Protein AF-A0A2W0AX64-F1 (afdb_monomer_lite)

pLDDT: mean 87.96, std 10.19, range [45.25, 97.81]

Radius of gyration: 25.04 Å; chains: 1; bounding box: 52×35×67 Å

Sequence (160 aa):
HVLARGGFNPPGVVFPISAVILRKIDVYRRVLESYSKPLLKLIDWRPTPTWNVEVLNDTASFYRYFDATQPAEFLYECVRETVEEDLPREVKYLESYDCFVGRVQTLFDMPNSKLDLLWRFLQQNDGRFSKRTRAQEFAALTDDEAVAIEKMFREAIGSA

Foldseek 3Di:
DVVVVVVPDDPPDDQPLVVVCVVVVVLVVVLVCVLVVVVVVVFDWDADPVRDIDTDDPDVCSVPDPDCPSVVVVSVVSSCCSVVPVVVVVVLVVQLLVQLVVVCVVPDVDDPVLSVVQLVQCVVVVLADDPVCCVPSPVVDDPVRRVVSSVSSCCSNVVD

Structure (mmCIF, N/CA/C/O backbone):
data_AF-A0A2W0AX64-F1
#
_entry.id   AF-A0A2W0AX64-F1
#
loop_
_atom_site.group_PDB
_atom_site.id
_atom_site.type_symbol
_atom_site.label_atom_id
_atom_site.label_alt_id
_atom_site.label_comp_id
_atom_site.label_asym_id
_atom_site.label_entity_id
_atom_site.label_seq_id
_atom_site.pdbx_PDB_ins_code
_atom_site.Cartn_x
_atom_site.Cartn_y
_atom_site.Cartn_z
_atom_site.occupancy
_atom_site.B_iso_or_equiv
_atom_site.auth_seq_id
_atom_site.auth_comp_id
_atom_site.auth_asym_id
_atom_site.auth_atom_id
_atom_site.pdbx_PDB_model_num
ATOM 1 N N . HIS A 1 1 ? -4.956 -7.245 -16.261 1.00 53.12 1 HIS A N 1
ATOM 2 C CA . HIS A 1 1 ? -3.550 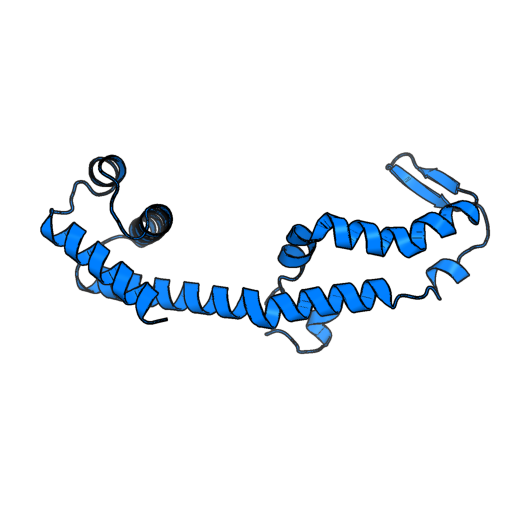-6.915 -15.929 1.00 53.12 1 HIS A CA 1
ATOM 3 C C . HIS A 1 1 ? -2.709 -8.195 -15.957 1.00 53.12 1 HIS A C 1
ATOM 5 O O . HIS A 1 1 ? -3.276 -9.242 -15.681 1.00 53.12 1 HIS A O 1
ATOM 11 N N . VAL A 1 2 ? -1.412 -8.160 -16.294 1.00 57.72 2 VAL A N 1
ATOM 12 C CA . VAL A 1 2 ? -0.556 -9.375 -16.388 1.00 57.72 2 VAL A CA 1
ATOM 13 C C . VAL A 1 2 ? -0.544 -10.180 -15.079 1.00 57.72 2 VAL A C 1
ATOM 15 O O . VAL A 1 2 ? -0.691 -11.394 -15.118 1.00 57.72 2 VAL A O 1
ATOM 18 N N . LEU A 1 3 ? -0.529 -9.502 -13.927 1.00 55.72 3 LEU A N 1
ATOM 19 C CA . LEU A 1 3 ? -0.665 -10.140 -12.608 1.00 55.72 3 LEU A CA 1
ATOM 20 C C . LEU A 1 3 ? -2.033 -10.822 -12.403 1.00 55.72 3 LEU A C 1
ATOM 22 O O . LEU A 1 3 ? -2.099 -11.926 -11.878 1.00 55.72 3 LEU A O 1
ATOM 26 N N . ALA A 1 4 ? -3.117 -10.220 -12.905 1.00 54.47 4 ALA A N 1
ATOM 27 C CA . ALA A 1 4 ? -4.463 -10.801 -12.841 1.00 54.47 4 ALA A CA 1
ATOM 28 C C . ALA A 1 4 ? -4.636 -12.036 -13.750 1.00 54.47 4 ALA A C 1
ATOM 30 O O . ALA A 1 4 ? -5.528 -12.845 -13.526 1.00 54.47 4 ALA A O 1
ATOM 31 N N . ARG A 1 5 ? -3.785 -12.209 -14.774 1.00 56.16 5 ARG A N 1
ATOM 32 C CA . ARG A 1 5 ? -3.786 -13.418 -15.619 1.00 56.16 5 ARG A CA 1
ATOM 33 C C . ARG A 1 5 ? -3.076 -14.604 -14.967 1.00 56.16 5 ARG A C 1
ATOM 35 O O . ARG A 1 5 ? -3.322 -15.729 -15.378 1.00 56.16 5 ARG A O 1
ATOM 42 N N . GLY A 1 6 ? -2.227 -14.362 -13.967 1.00 62.22 6 GLY A N 1
ATOM 43 C CA . GLY A 1 6 ? -1.528 -15.416 -13.228 1.00 62.22 6 GLY A CA 1
ATOM 44 C C . GLY A 1 6 ? -2.387 -16.128 -12.178 1.00 62.22 6 GLY A C 1
ATOM 45 O O . GLY A 1 6 ? -1.887 -17.028 -11.521 1.00 62.22 6 GLY A O 1
ATOM 46 N N . GLY A 1 7 ? -3.652 -15.727 -11.989 1.00 59.91 7 GLY A N 1
ATOM 47 C CA . GLY A 1 7 ? -4.551 -16.325 -10.991 1.00 59.91 7 GLY A CA 1
ATOM 48 C C . GLY A 1 7 ? -4.220 -15.968 -9.537 1.00 59.91 7 GLY A C 1
ATOM 49 O O . GLY A 1 7 ? -4.854 -16.482 -8.625 1.00 59.91 7 GLY A O 1
ATOM 50 N N . PHE A 1 8 ? -3.255 -15.073 -9.310 1.00 59.53 8 PHE A N 1
ATOM 51 C CA . PHE A 1 8 ? -2.797 -14.686 -7.972 1.00 59.53 8 PHE A CA 1
ATOM 52 C C . PHE A 1 8 ? -3.730 -13.713 -7.242 1.00 59.53 8 PHE A C 1
ATOM 54 O O . PHE A 1 8 ? -3.444 -13.353 -6.103 1.00 59.53 8 PHE A O 1
ATOM 61 N N . ASN A 1 9 ? -4.827 -13.259 -7.862 1.00 60.34 9 ASN A N 1
ATOM 62 C CA . ASN A 1 9 ? -5.832 -12.481 -7.146 1.00 60.34 9 ASN A CA 1
ATOM 63 C C . ASN A 1 9 ? -7.273 -12.887 -7.495 1.00 60.34 9 ASN A C 1
ATOM 65 O O . ASN A 1 9 ? -7.517 -13.406 -8.591 1.00 60.34 9 ASN A O 1
ATOM 69 N N . PRO A 1 10 ? -8.225 -12.656 -6.571 1.00 63.25 10 PRO A N 1
ATOM 70 C CA . PRO A 1 10 ? -9.640 -12.864 -6.835 1.00 63.25 10 PRO A CA 1
ATOM 71 C C . PRO A 1 10 ? -10.122 -11.952 -7.975 1.00 63.25 10 PRO A C 1
ATOM 73 O O . PRO A 1 10 ? -9.774 -10.766 -7.990 1.00 63.25 10 PRO A O 1
ATOM 76 N N . PRO A 1 11 ? -10.965 -12.451 -8.898 1.00 63.12 11 PRO A N 1
ATOM 77 C CA . PRO A 1 11 ? -11.501 -11.646 -9.989 1.00 63.12 11 PRO A CA 1
ATOM 78 C C . PRO A 1 11 ? -12.083 -10.316 -9.491 1.00 63.12 11 PRO A C 1
ATOM 80 O O . PRO A 1 11 ? -12.955 -10.299 -8.628 1.00 63.12 11 PRO A O 1
ATOM 83 N N . GLY A 1 12 ? -11.605 -9.201 -10.048 1.00 67.06 12 GLY A N 1
ATOM 84 C CA . GLY A 1 12 ? -12.089 -7.854 -9.719 1.00 67.06 12 GLY A CA 1
ATOM 85 C C . GLY A 1 12 ? -11.296 -7.110 -8.640 1.00 67.06 12 GLY A C 1
ATOM 86 O O . GLY A 1 12 ? -11.521 -5.917 -8.459 1.00 67.06 12 GLY A O 1
ATOM 87 N N . VAL A 1 13 ? -10.333 -7.752 -7.975 1.00 70.62 13 VAL A N 1
ATOM 88 C CA . VAL A 1 13 ? -9.451 -7.077 -7.011 1.00 70.62 13 VAL A CA 1
ATOM 89 C C . VAL A 1 13 ? -8.258 -6.460 -7.750 1.00 70.62 13 VAL A C 1
ATOM 91 O O . VAL A 1 13 ? -7.798 -6.987 -8.763 1.00 70.62 13 VAL A O 1
ATOM 94 N N . VAL A 1 14 ? -7.735 -5.328 -7.281 1.00 74.88 14 VAL A N 1
ATOM 95 C CA . VAL A 1 14 ? -6.447 -4.788 -7.748 1.00 74.88 14 VAL A CA 1
ATOM 96 C C . VAL A 1 14 ? -5.380 -5.222 -6.756 1.00 74.88 14 VAL A C 1
ATOM 98 O O . VAL A 1 14 ? -5.496 -4.946 -5.571 1.00 74.88 14 VAL A O 1
ATOM 101 N N . PHE A 1 15 ? -4.347 -5.917 -7.229 1.00 81.31 15 PHE A N 1
ATOM 102 C CA . PHE A 1 15 ? -3.244 -6.343 -6.369 1.00 81.31 15 PHE A CA 1
ATOM 103 C C . PHE A 1 15 ? -2.330 -5.136 -6.050 1.00 81.31 15 PHE A C 1
ATOM 105 O O . PHE A 1 15 ? -1.746 -4.577 -6.987 1.00 81.31 15 PHE A O 1
ATOM 112 N N . PRO A 1 16 ? -2.211 -4.694 -4.782 1.00 85.44 16 PRO A N 1
ATOM 113 C CA . PRO A 1 16 ? -1.770 -3.335 -4.442 1.00 85.44 16 PRO A CA 1
ATOM 114 C C . PRO A 1 16 ? -0.240 -3.137 -4.391 1.00 85.44 16 PRO A C 1
ATOM 116 O O . PRO A 1 16 ? 0.279 -2.427 -3.532 1.00 85.44 16 PRO A O 1
ATOM 119 N N . ILE A 1 17 ? 0.510 -3.677 -5.357 1.00 90.50 17 ILE A N 1
ATOM 120 C CA . ILE A 1 17 ? 1.985 -3.536 -5.398 1.00 90.50 17 ILE A CA 1
ATOM 121 C C . ILE A 1 17 ? 2.464 -2.087 -5.520 1.00 90.50 17 ILE A C 1
ATOM 123 O O . ILE A 1 17 ? 3.597 -1.777 -5.156 1.00 90.50 17 ILE A O 1
ATOM 127 N N . SER A 1 18 ? 1.618 -1.179 -6.012 1.00 91.06 18 SER A N 1
ATOM 128 C CA . SER A 1 18 ? 1.948 0.242 -6.135 1.00 91.06 18 SER A CA 1
ATOM 129 C C . SER A 1 18 ? 2.277 0.887 -4.789 1.00 91.06 18 SER A C 1
ATOM 131 O O . SER A 1 18 ? 3.108 1.791 -4.750 1.00 91.06 18 SER A O 1
ATOM 133 N N . ALA A 1 19 ? 1.673 0.420 -3.690 1.00 91.81 19 ALA A N 1
ATOM 134 C CA . ALA A 1 19 ? 1.982 0.916 -2.352 1.00 91.81 19 ALA A CA 1
ATOM 135 C C . ALA A 1 19 ? 3.422 0.564 -1.946 1.00 91.81 19 ALA A C 1
ATOM 137 O O . ALA A 1 19 ? 4.156 1.434 -1.473 1.00 91.81 19 ALA A O 1
ATOM 138 N N . VAL A 1 20 ? 3.858 -0.673 -2.209 1.00 95.00 20 VAL A N 1
ATOM 139 C CA . VAL A 1 20 ? 5.232 -1.121 -1.935 1.00 95.00 20 VAL A CA 1
ATOM 140 C C . VAL A 1 20 ? 6.238 -0.376 -2.810 1.00 95.00 20 VAL A C 1
ATOM 142 O O . VAL A 1 20 ? 7.249 0.120 -2.314 1.00 95.00 20 VAL A O 1
ATOM 145 N N . ILE A 1 21 ? 5.935 -0.222 -4.103 1.00 95.50 21 ILE A N 1
ATOM 146 C CA . ILE A 1 21 ? 6.780 0.534 -5.038 1.00 95.50 21 ILE A CA 1
ATOM 147 C C . ILE A 1 21 ? 6.954 1.977 -4.557 1.00 95.50 21 ILE A C 1
ATOM 149 O O . ILE A 1 21 ? 8.068 2.495 -4.578 1.00 95.50 21 ILE A O 1
ATOM 153 N N . LEU A 1 22 ? 5.879 2.619 -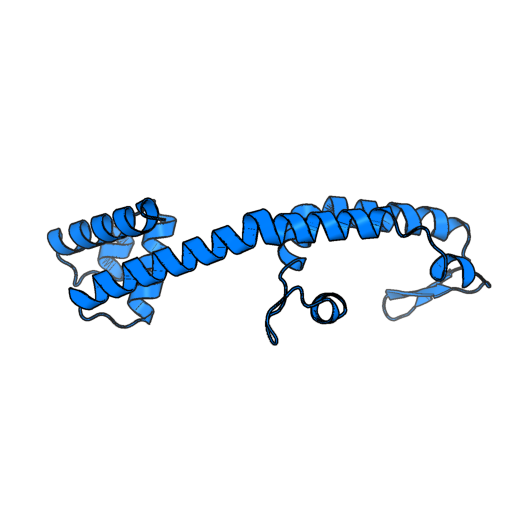4.088 1.00 96.25 22 LEU A N 1
ATOM 154 C CA . LEU A 1 22 ? 5.932 3.985 -3.574 1.00 96.25 22 LEU A CA 1
ATOM 155 C C . LEU A 1 22 ? 6.787 4.089 -2.302 1.00 96.25 22 LEU A C 1
ATOM 157 O O . LEU A 1 22 ? 7.590 5.014 -2.193 1.00 96.25 22 LEU A O 1
ATOM 161 N N . ARG A 1 23 ? 6.686 3.124 -1.373 1.00 96.44 23 ARG A N 1
ATOM 162 C CA . ARG A 1 23 ? 7.579 3.051 -0.198 1.00 96.44 23 ARG A CA 1
ATOM 163 C C . ARG A 1 23 ? 9.046 2.859 -0.597 1.00 96.44 23 ARG A C 1
ATOM 165 O O . ARG A 1 23 ? 9.933 3.371 0.078 1.00 96.44 23 ARG A O 1
ATOM 172 N N . LYS A 1 24 ? 9.305 2.158 -1.705 1.00 96.69 24 LYS A N 1
ATOM 173 C CA . LYS A 1 24 ? 10.644 1.848 -2.236 1.00 96.69 24 LYS A CA 1
ATOM 174 C C . LYS A 1 24 ? 11.010 2.678 -3.473 1.00 96.69 24 LYS A C 1
ATOM 176 O O . LYS A 1 24 ? 11.766 2.209 -4.328 1.00 96.69 24 LYS A O 1
ATOM 181 N N . ILE A 1 25 ? 10.522 3.917 -3.576 1.00 96.75 25 ILE A N 1
ATOM 182 C CA . ILE A 1 25 ? 10.622 4.709 -4.812 1.00 96.75 25 ILE A CA 1
ATOM 183 C C . ILE A 1 25 ? 12.066 4.943 -5.283 1.00 96.75 25 ILE A C 1
ATOM 185 O O . ILE A 1 25 ? 12.338 4.938 -6.484 1.00 96.75 25 ILE A O 1
ATOM 189 N N . ASP A 1 26 ? 13.019 5.082 -4.360 1.00 97.81 26 ASP A N 1
ATOM 190 C CA . ASP A 1 26 ? 14.430 5.247 -4.719 1.00 97.81 26 ASP A CA 1
ATOM 191 C C . ASP A 1 26 ? 15.064 3.950 -5.232 1.00 97.81 26 ASP A C 1
ATOM 193 O O . ASP A 1 26 ? 15.924 3.997 -6.112 1.00 97.81 26 ASP A O 1
ATOM 197 N N . VAL A 1 27 ? 14.636 2.78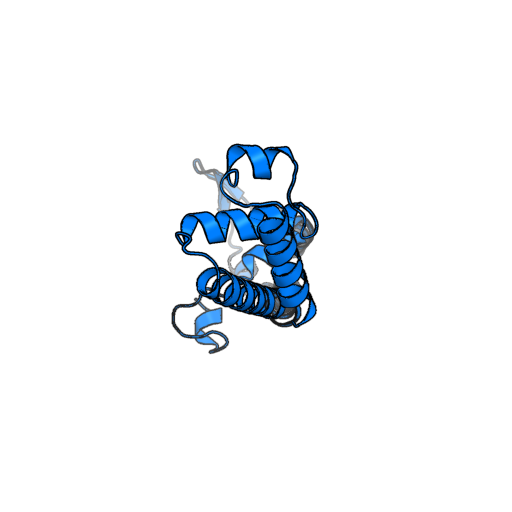8 -4.723 1.00 97.12 27 VAL A N 1
ATOM 198 C CA . VAL A 1 27 ? 15.054 1.479 -5.252 1.00 97.12 27 VAL A CA 1
ATOM 199 C C . VAL A 1 27 ? 14.492 1.310 -6.657 1.00 97.12 27 VAL A C 1
ATOM 201 O O . VAL A 1 27 ? 15.246 1.012 -7.578 1.00 97.12 27 VAL A O 1
ATOM 204 N N . TYR A 1 28 ? 13.199 1.593 -6.834 1.00 96.50 28 TYR A N 1
ATOM 205 C CA . TYR A 1 28 ? 12.537 1.554 -8.134 1.00 96.50 28 TYR A CA 1
ATOM 206 C C . TYR A 1 28 ? 13.262 2.428 -9.164 1.00 96.50 28 TYR A C 1
ATOM 208 O O . TYR A 1 28 ? 13.598 1.955 -10.251 1.00 96.50 28 TYR A O 1
ATOM 216 N N . ARG A 1 29 ? 13.595 3.676 -8.800 1.00 96.19 29 ARG A N 1
ATOM 217 C CA . ARG A 1 29 ? 14.383 4.577 -9.653 1.00 96.19 29 ARG A CA 1
ATOM 218 C C . ARG A 1 29 ? 15.728 3.953 -10.027 1.00 96.19 29 ARG A C 1
ATOM 220 O O . ARG A 1 29 ? 16.053 3.910 -11.208 1.00 96.19 29 ARG A O 1
ATOM 227 N N . ARG A 1 30 ? 16.495 3.444 -9.055 1.00 96.94 30 ARG A N 1
ATOM 228 C CA . ARG A 1 30 ? 17.809 2.824 -9.315 1.00 96.94 30 ARG A CA 1
ATOM 229 C C . ARG A 1 30 ? 17.717 1.618 -10.249 1.00 96.94 30 ARG A C 1
ATOM 231 O O . ARG A 1 30 ? 18.544 1.495 -11.146 1.00 96.94 30 ARG A O 1
ATOM 238 N N . VAL A 1 31 ? 16.711 0.765 -10.065 1.00 96.19 31 VAL A N 1
ATOM 239 C CA . VAL A 1 31 ? 16.480 -0.416 -10.908 1.00 96.19 31 VAL A CA 1
ATOM 240 C C . VAL A 1 31 ? 16.189 -0.006 -12.351 1.00 96.19 31 VAL A C 1
ATOM 242 O O . VAL A 1 31 ? 16.798 -0.552 -13.266 1.00 96.19 31 VAL A O 1
ATOM 245 N N . LEU A 1 32 ? 15.344 1.004 -12.578 1.00 93.31 32 LEU A N 1
ATOM 246 C CA . LEU A 1 32 ? 15.098 1.532 -13.927 1.00 93.31 32 LEU A CA 1
ATOM 247 C C . LEU A 1 32 ? 16.338 2.203 -14.533 1.00 93.31 32 LEU A C 1
ATOM 249 O O . LEU A 1 32 ? 16.620 2.067 -15.727 1.00 93.31 32 LEU A O 1
ATOM 253 N N . GLU A 1 33 ? 17.092 2.933 -13.716 1.00 94.06 33 GLU A N 1
ATOM 254 C CA . GLU A 1 33 ? 18.309 3.631 -14.131 1.00 94.06 33 GLU A CA 1
ATOM 255 C C . GLU A 1 33 ? 19.464 2.684 -14.471 1.00 94.06 33 GLU A C 1
ATOM 257 O O . GLU A 1 33 ? 20.308 3.055 -15.288 1.00 94.06 33 GLU A O 1
ATOM 262 N N . SER A 1 34 ? 19.485 1.472 -13.904 1.00 93.25 34 SER A N 1
ATOM 263 C CA . SER A 1 34 ? 20.515 0.455 -14.163 1.00 93.25 34 SER A CA 1
ATOM 264 C C . SER A 1 34 ? 20.652 0.127 -15.653 1.00 93.25 34 SER A C 1
ATOM 266 O O . SER A 1 34 ? 21.766 -0.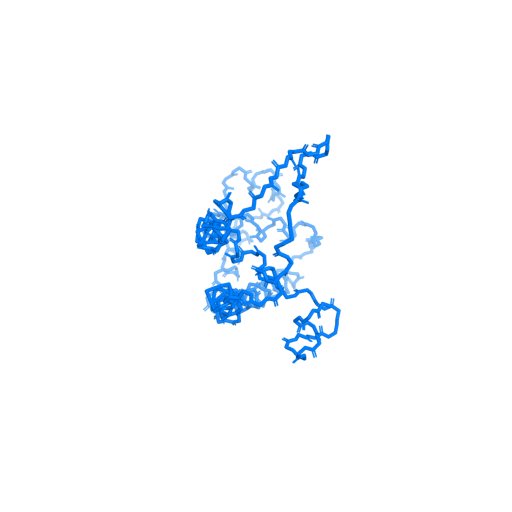021 -16.152 1.00 93.25 34 SER A O 1
ATOM 268 N N . TYR A 1 35 ? 19.524 0.095 -16.368 1.00 91.44 35 TYR A N 1
ATOM 269 C CA . TYR A 1 35 ? 19.474 -0.183 -17.798 1.00 91.44 35 TYR A CA 1
ATOM 270 C C . TYR A 1 35 ? 19.354 1.090 -18.645 1.00 91.44 35 TYR A C 1
ATOM 272 O O . TYR A 1 35 ? 20.026 1.237 -19.666 1.00 91.44 35 TYR A O 1
ATOM 280 N N . SER A 1 36 ? 18.532 2.052 -18.211 1.00 89.75 36 SER A N 1
ATOM 281 C CA . SER A 1 36 ? 18.264 3.256 -19.009 1.00 89.75 36 SER A CA 1
ATOM 282 C C . SER A 1 36 ? 19.453 4.220 -19.094 1.00 89.75 36 SER A C 1
ATOM 284 O O . SER A 1 36 ? 19.685 4.786 -20.159 1.00 89.75 36 SER A O 1
ATOM 286 N N . LYS A 1 37 ? 20.260 4.396 -18.035 1.00 91.25 37 LYS A N 1
ATOM 287 C CA . LYS A 1 37 ? 21.403 5.333 -18.074 1.00 91.25 37 LYS A CA 1
ATOM 288 C C . LYS A 1 37 ? 22.501 4.917 -19.061 1.00 91.25 37 LYS A C 1
ATOM 290 O O . LYS A 1 37 ? 22.958 5.784 -19.807 1.00 91.25 37 LYS A O 1
ATOM 295 N N . PRO A 1 38 ? 22.959 3.650 -19.100 1.00 91.75 38 PRO A N 1
ATOM 296 C CA . PRO A 1 38 ? 23.913 3.210 -20.118 1.00 91.75 38 PRO A CA 1
ATOM 297 C C . PRO A 1 38 ? 23.361 3.347 -21.540 1.00 91.75 38 PRO A C 1
ATOM 299 O O . PRO A 1 38 ? 24.089 3.777 -22.433 1.00 91.75 38 PRO A O 1
ATOM 302 N N . LEU A 1 39 ? 22.072 3.047 -21.729 1.00 90.06 39 LEU A N 1
ATOM 303 C CA . LEU A 1 39 ? 21.395 3.111 -23.024 1.00 90.06 39 LEU A CA 1
ATOM 304 C C . LEU A 1 39 ? 21.413 4.520 -23.632 1.00 90.06 39 LEU A C 1
ATOM 306 O O . LEU A 1 39 ? 21.626 4.657 -24.833 1.00 90.06 39 LEU A O 1
ATOM 310 N N . LEU A 1 40 ? 21.288 5.569 -22.812 1.00 89.19 40 LEU A N 1
ATOM 311 C CA . LEU A 1 40 ? 21.348 6.964 -23.274 1.00 89.19 40 LEU A CA 1
ATOM 312 C C . LEU A 1 40 ? 22.661 7.336 -23.983 1.00 89.19 40 LEU A C 1
ATOM 314 O O . LEU A 1 40 ? 22.686 8.318 -24.716 1.00 89.19 40 LEU A O 1
ATOM 318 N N . LYS A 1 41 ? 23.750 6.582 -23.779 1.00 90.00 41 LYS A N 1
ATOM 319 C CA . LYS A 1 41 ? 25.034 6.799 -24.472 1.00 90.00 41 LYS A CA 1
ATOM 320 C C . LYS A 1 41 ? 25.092 6.153 -25.860 1.00 90.00 41 LYS A C 1
ATOM 322 O O . LYS A 1 41 ? 26.041 6.401 -26.594 1.00 90.00 41 LYS A O 1
ATOM 327 N N . LEU A 1 42 ? 24.138 5.275 -26.169 1.00 91.06 42 LEU A N 1
ATOM 328 C CA . LEU A 1 42 ? 24.105 4.449 -27.379 1.00 91.06 42 LEU A CA 1
ATOM 329 C C . LEU A 1 42 ? 22.980 4.855 -28.339 1.00 91.06 42 LEU A C 1
ATOM 331 O O . LEU A 1 42 ? 22.942 4.383 -29.475 1.00 91.06 42 LEU A O 1
ATOM 335 N N . ILE A 1 43 ? 22.055 5.699 -27.880 1.00 93.44 43 ILE A N 1
ATOM 336 C CA . ILE A 1 43 ? 20.937 6.196 -28.679 1.00 93.44 43 ILE A CA 1
ATOM 337 C C . ILE A 1 43 ? 21.170 7.661 -29.050 1.00 93.44 43 ILE A C 1
ATOM 339 O O . ILE A 1 43 ? 21.544 8.478 -28.207 1.00 93.44 43 ILE A O 1
ATOM 343 N N . ASP A 1 44 ? 20.877 7.994 -30.300 1.00 94.50 44 ASP A N 1
ATOM 344 C CA . ASP A 1 44 ? 20.714 9.373 -30.738 1.00 94.50 44 ASP A CA 1
ATOM 345 C C . ASP A 1 44 ? 19.268 9.761 -30.453 1.00 94.50 44 ASP A C 1
ATOM 347 O O . ASP A 1 44 ? 18.346 9.083 -30.907 1.00 94.50 44 ASP A O 1
ATOM 351 N N . TRP A 1 45 ? 19.037 10.816 -29.674 1.00 92.94 45 TRP A N 1
ATOM 352 C CA . TRP A 1 45 ? 17.681 11.165 -29.260 1.00 92.94 45 TRP A CA 1
ATOM 353 C C . TRP A 1 45 ? 17.444 12.669 -29.168 1.00 92.94 45 TRP A C 1
ATOM 355 O O . TRP A 1 45 ? 18.370 13.460 -28.982 1.00 92.94 45 TRP A O 1
ATOM 365 N N . ARG A 1 46 ? 16.170 13.062 -29.274 1.00 93.06 46 ARG A N 1
ATOM 366 C CA . ARG A 1 46 ? 15.703 14.429 -29.014 1.00 93.06 46 ARG A CA 1
ATOM 367 C C . ARG A 1 46 ? 14.432 14.438 -28.155 1.00 93.06 46 ARG A C 1
ATOM 369 O O . ARG A 1 46 ? 13.644 13.492 -28.229 1.00 93.06 46 ARG A O 1
ATOM 376 N N . PRO A 1 47 ? 14.209 15.481 -27.339 1.00 93.00 47 PRO A N 1
ATOM 377 C CA . PRO A 1 47 ? 12.965 15.631 -26.596 1.00 93.00 47 PRO A CA 1
ATOM 378 C C . PRO A 1 47 ? 11.801 15.979 -27.534 1.00 93.00 47 PRO A C 1
ATOM 380 O O . PRO A 1 47 ? 11.959 16.755 -28.478 1.00 93.00 47 PRO A O 1
ATOM 383 N N . THR A 1 48 ? 10.614 15.443 -27.253 1.00 93.75 48 THR A N 1
ATOM 384 C CA . THR A 1 48 ? 9.372 15.820 -27.942 1.00 93.75 48 THR A CA 1
ATOM 385 C C . THR A 1 48 ? 8.680 16.995 -27.233 1.00 93.75 48 THR A C 1
ATOM 387 O O . THR A 1 48 ? 8.925 17.230 -26.045 1.00 93.75 48 THR A O 1
ATOM 390 N N . PRO A 1 49 ? 7.738 17.703 -27.891 1.00 93.75 49 PRO A N 1
ATOM 391 C CA . PRO A 1 49 ? 6.944 18.759 -27.248 1.00 93.75 49 PRO A CA 1
ATOM 392 C C . PRO A 1 49 ? 6.126 18.295 -26.029 1.00 93.75 49 PRO A C 1
ATOM 394 O O . PRO A 1 49 ? 5.706 19.115 -25.221 1.00 93.75 49 PRO A O 1
ATOM 397 N N . THR A 1 50 ? 5.896 16.985 -25.888 1.00 93.69 50 THR A N 1
ATOM 398 C CA . THR A 1 50 ? 5.167 16.373 -24.766 1.00 93.69 50 THR A CA 1
ATOM 399 C C . THR A 1 50 ? 6.097 15.845 -23.674 1.00 93.69 50 THR A C 1
ATOM 401 O O . THR A 1 50 ? 5.673 15.003 -22.885 1.00 93.69 50 THR A O 1
ATOM 404 N N . TRP A 1 51 ? 7.363 16.275 -23.650 1.00 86.12 51 TRP A N 1
ATOM 405 C CA . TRP A 1 51 ? 8.381 15.794 -22.707 1.00 86.12 51 TRP A CA 1
ATOM 406 C C . TRP A 1 51 ? 8.653 14.285 -22.799 1.00 86.12 51 TRP A C 1
ATOM 408 O O . TRP A 1 51 ? 8.978 13.641 -21.805 1.00 86.12 51 TRP A O 1
ATOM 418 N N . ASN A 1 52 ? 8.524 13.720 -24.001 1.00 86.75 52 ASN A N 1
ATOM 419 C CA . ASN A 1 52 ? 8.902 12.339 -24.291 1.00 86.75 52 ASN A CA 1
ATOM 420 C C . ASN A 1 52 ? 10.247 12.294 -25.039 1.00 86.75 52 ASN A C 1
ATOM 422 O O . ASN A 1 52 ? 10.834 13.334 -25.342 1.00 86.75 52 ASN A O 1
ATOM 426 N N . VAL A 1 53 ? 10.733 11.094 -25.344 1.00 86.75 53 VAL A N 1
ATOM 427 C CA . VAL A 1 53 ? 11.990 10.854 -26.059 1.00 86.75 53 VAL A CA 1
ATOM 428 C C . VAL A 1 53 ? 11.692 10.305 -27.454 1.00 86.75 53 VAL A C 1
ATOM 430 O O . VAL A 1 53 ? 10.991 9.305 -27.592 1.00 86.75 53 VAL A O 1
ATOM 433 N N . GLU A 1 54 ? 12.239 10.945 -28.487 1.00 90.94 54 GLU A N 1
ATOM 434 C CA . GLU A 1 54 ? 12.277 10.415 -29.853 1.00 90.94 54 GLU A CA 1
ATOM 435 C C . GLU A 1 54 ? 13.682 9.895 -30.154 1.00 90.94 54 GLU A C 1
ATOM 437 O O . GLU A 1 54 ? 14.654 10.644 -30.044 1.00 90.94 54 GLU A O 1
ATOM 442 N N . VAL A 1 55 ? 13.775 8.618 -30.527 1.00 92.19 55 VAL A N 1
ATOM 443 C CA . VAL A 1 55 ? 15.030 7.937 -30.866 1.00 92.19 55 VAL A CA 1
ATOM 444 C C . VAL A 1 55 ? 15.246 7.996 -32.378 1.00 92.19 55 VAL A C 1
ATOM 446 O O . VAL A 1 55 ? 14.352 7.650 -33.147 1.00 92.19 55 VAL A O 1
ATOM 449 N N . LEU A 1 56 ? 16.421 8.463 -32.794 1.00 93.88 56 LEU A N 1
ATOM 450 C CA . LEU A 1 56 ? 16.756 8.824 -34.173 1.00 93.88 56 LEU A CA 1
ATOM 451 C C . LEU A 1 56 ? 17.583 7.751 -34.901 1.00 93.88 56 LEU A C 1
ATOM 453 O O . LEU A 1 56 ? 17.691 7.798 -36.124 1.00 93.88 56 LEU A O 1
ATOM 457 N N . ASN A 1 57 ? 18.156 6.788 -34.174 1.00 94.56 57 ASN A N 1
ATOM 458 C CA . ASN A 1 57 ? 18.967 5.694 -34.710 1.00 94.56 57 ASN A CA 1
ATOM 459 C C . ASN A 1 57 ? 18.347 4.309 -34.425 1.00 94.56 57 ASN A C 1
ATOM 461 O O . ASN A 1 57 ? 17.517 4.149 -33.528 1.00 94.56 57 ASN A O 1
ATOM 465 N N . ASP A 1 58 ? 18.745 3.287 -35.194 1.00 93.75 58 ASP A N 1
ATOM 466 C CA . ASP A 1 58 ? 18.186 1.935 -35.052 1.00 93.75 58 ASP A CA 1
ATOM 467 C C . ASP A 1 58 ? 18.734 1.220 -33.812 1.00 93.75 58 ASP A C 1
ATOM 469 O O . ASP A 1 58 ? 19.839 0.677 -33.799 1.00 93.75 58 ASP A O 1
ATOM 473 N N . THR A 1 59 ? 17.942 1.251 -32.743 1.00 93.50 59 THR A N 1
ATOM 474 C CA . THR A 1 59 ? 18.296 0.698 -31.428 1.00 93.50 59 THR A CA 1
ATOM 475 C C . THR A 1 59 ? 17.172 -0.149 -30.831 1.00 93.50 59 THR A C 1
ATOM 477 O O . THR A 1 59 ? 17.163 -0.459 -29.639 1.00 93.50 59 THR A O 1
ATOM 480 N N . ALA A 1 60 ? 16.223 -0.591 -31.665 1.00 90.69 60 ALA A N 1
ATOM 481 C CA . ALA A 1 60 ? 15.056 -1.364 -31.235 1.00 90.69 60 ALA A CA 1
ATOM 482 C C . ALA A 1 60 ? 15.429 -2.676 -30.517 1.00 90.69 60 ALA A C 1
ATOM 484 O O . ALA A 1 60 ? 14.694 -3.143 -29.642 1.00 90.69 60 ALA A O 1
ATOM 485 N N . SER A 1 61 ? 16.576 -3.267 -30.864 1.00 92.12 61 SER A N 1
ATOM 486 C CA . SER A 1 61 ? 17.108 -4.476 -30.230 1.00 92.12 61 SER A CA 1
ATOM 487 C C . SER A 1 61 ? 17.389 -4.288 -28.736 1.00 92.12 61 SER A C 1
ATOM 489 O O . SER A 1 61 ? 17.135 -5.216 -27.968 1.00 92.12 61 SER A O 1
ATOM 491 N N . PHE A 1 62 ? 17.819 -3.096 -28.309 1.00 90.38 62 PHE A N 1
ATOM 492 C CA . PHE A 1 62 ? 18.081 -2.794 -26.901 1.00 90.38 62 PHE A CA 1
ATOM 493 C C . PHE A 1 62 ? 16.793 -2.845 -26.074 1.00 90.38 62 PHE A C 1
ATOM 495 O O . PHE A 1 62 ? 16.759 -3.459 -25.020 1.00 90.38 62 PHE A O 1
ATOM 502 N N . TYR A 1 63 ? 15.679 -2.324 -26.585 1.00 88.62 63 TYR A N 1
ATOM 503 C CA . TYR A 1 63 ? 14.398 -2.363 -25.868 1.00 88.62 63 TYR A CA 1
ATOM 504 C C . TYR A 1 63 ? 13.713 -3.734 -25.911 1.00 88.62 63 TYR A C 1
ATOM 506 O O . TYR A 1 63 ? 12.939 -4.071 -25.017 1.00 88.62 63 TYR A O 1
ATOM 514 N N . ARG A 1 64 ? 13.964 -4.526 -26.960 1.00 91.06 64 ARG A N 1
ATOM 515 C CA . ARG A 1 64 ? 13.308 -5.826 -27.158 1.00 91.06 64 ARG A CA 1
ATOM 516 C C . ARG A 1 64 ? 13.939 -6.949 -26.338 1.00 91.06 64 ARG A C 1
ATOM 518 O O . ARG A 1 64 ? 13.222 -7.849 -25.916 1.00 91.06 64 ARG A O 1
ATOM 525 N N . TYR A 1 65 ? 15.255 -6.906 -26.145 1.00 90.38 65 TYR A N 1
ATOM 526 C CA . TYR A 1 65 ? 16.026 -8.002 -25.551 1.00 90.38 65 TYR A CA 1
ATOM 527 C C . TYR A 1 65 ? 16.883 -7.543 -24.369 1.00 90.38 65 TYR A C 1
ATOM 529 O O . TYR A 1 65 ? 17.979 -8.059 -24.158 1.00 90.38 65 TYR A O 1
ATOM 537 N N . PHE A 1 66 ? 16.414 -6.548 -23.615 1.00 91.31 66 PHE A N 1
ATOM 538 C CA . PHE A 1 66 ? 17.130 -6.109 -22.427 1.00 91.31 66 PHE A CA 1
ATOM 539 C C . PHE A 1 66 ? 17.119 -7.170 -21.329 1.00 91.31 66 PHE A C 1
ATOM 541 O O . PHE A 1 66 ? 16.172 -7.948 -21.190 1.00 91.31 66 PHE A O 1
ATOM 548 N N . ASP A 1 67 ? 18.170 -7.153 -20.515 1.00 91.56 67 ASP A N 1
ATOM 549 C CA . ASP A 1 67 ? 18.199 -7.921 -19.283 1.00 91.56 67 ASP A CA 1
ATOM 550 C C . ASP A 1 67 ? 17.237 -7.289 -18.267 1.00 91.56 67 ASP A C 1
ATOM 552 O O . ASP A 1 67 ? 17.515 -6.255 -17.656 1.00 91.56 67 ASP A O 1
ATOM 556 N N . ALA A 1 68 ? 16.073 -7.916 -18.119 1.00 92.25 68 ALA A N 1
ATOM 557 C CA . ALA A 1 68 ? 15.033 -7.500 -17.192 1.00 92.25 68 ALA A CA 1
ATOM 558 C C . ALA A 1 68 ? 15.173 -8.140 -15.800 1.00 92.25 68 ALA A C 1
ATOM 560 O O . ALA A 1 68 ? 14.238 -8.026 -15.009 1.00 92.25 68 ALA A O 1
ATOM 561 N N . THR A 1 69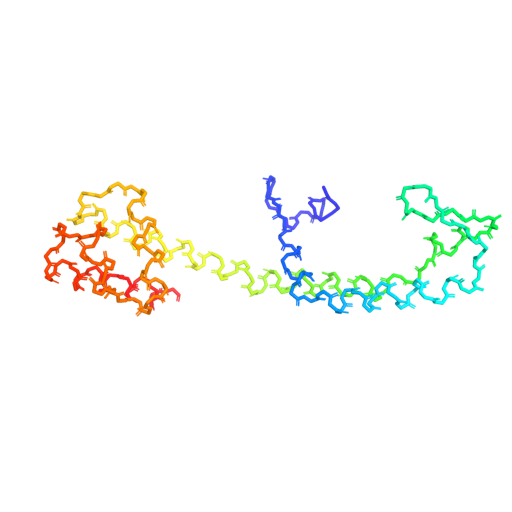 ? 16.300 -8.791 -15.480 1.00 94.50 69 THR A N 1
ATOM 562 C CA . THR A 1 69 ? 16.490 -9.507 -14.207 1.00 94.50 69 THR A CA 1
ATOM 563 C C . THR A 1 69 ? 16.257 -8.591 -13.007 1.00 94.50 69 THR A C 1
ATOM 565 O O . THR A 1 69 ? 15.388 -8.882 -12.192 1.00 94.50 69 THR A O 1
ATOM 568 N N . GLN A 1 70 ? 16.921 -7.430 -12.940 1.00 95.12 70 GLN A N 1
ATOM 569 C CA . GLN A 1 70 ? 16.747 -6.505 -11.808 1.00 95.12 70 GLN A CA 1
ATOM 570 C C . GLN A 1 70 ? 15.311 -5.947 -11.690 1.00 95.12 70 GLN A C 1
ATOM 572 O O . GLN A 1 70 ? 14.754 -5.977 -10.590 1.00 95.12 70 GLN A O 1
ATOM 577 N N . PRO A 1 71 ? 14.661 -5.463 -12.775 1.00 94.19 71 PRO A N 1
ATOM 578 C CA . PRO A 1 71 ? 13.240 -5.111 -12.735 1.00 94.19 71 PRO A CA 1
ATOM 579 C C . PRO A 1 71 ? 12.330 -6.252 -12.276 1.00 94.19 71 PRO A C 1
ATOM 581 O O . PRO A 1 71 ? 11.408 -6.014 -11.495 1.00 94.19 71 PRO A O 1
ATOM 584 N N . ALA A 1 72 ? 12.576 -7.477 -12.745 1.00 94.56 72 ALA A N 1
ATOM 585 C CA . ALA A 1 72 ? 11.783 -8.640 -12.377 1.00 94.56 72 ALA A CA 1
ATOM 586 C C . ALA A 1 72 ? 11.944 -8.968 -10.887 1.00 94.56 72 ALA A C 1
ATOM 588 O O . ALA A 1 72 ? 10.941 -9.061 -10.185 1.00 94.56 72 ALA A O 1
ATOM 589 N N . GLU A 1 73 ? 13.177 -9.070 -10.387 1.00 96.12 73 GLU A N 1
ATOM 590 C CA . GLU A 1 73 ? 13.478 -9.324 -8.972 1.00 96.12 73 GLU A CA 1
ATOM 591 C C . GLU A 1 73 ? 12.838 -8.276 -8.057 1.00 96.12 73 GLU A C 1
ATOM 593 O O . GLU A 1 73 ? 12.177 -8.631 -7.082 1.00 96.12 73 GLU A O 1
ATOM 598 N N . PHE A 1 74 ? 12.944 -6.991 -8.409 1.00 95.94 74 PHE A N 1
ATOM 599 C CA . PHE A 1 74 ? 12.313 -5.910 -7.652 1.00 95.94 74 PHE A CA 1
ATOM 600 C C . PHE A 1 74 ? 10.783 -6.043 -7.603 1.00 95.94 74 PHE A C 1
ATOM 602 O O . PHE A 1 74 ? 10.170 -5.865 -6.548 1.00 95.94 74 PHE A O 1
ATOM 609 N N . LEU A 1 75 ? 10.144 -6.370 -8.731 1.00 94.00 75 LEU A N 1
ATOM 610 C CA . LEU A 1 75 ? 8.699 -6.594 -8.766 1.00 94.00 75 LEU A CA 1
ATOM 611 C C . LEU A 1 75 ? 8.295 -7.813 -7.931 1.00 94.00 75 LEU A C 1
ATOM 613 O O . LEU A 1 75 ? 7.297 -7.738 -7.216 1.00 94.00 75 LEU A O 1
ATOM 617 N N . TYR A 1 76 ? 9.065 -8.903 -7.973 1.00 92.69 76 TYR A N 1
ATOM 618 C CA . TYR A 1 76 ? 8.837 -10.075 -7.122 1.00 92.69 76 TYR A CA 1
ATOM 619 C C . TYR A 1 76 ? 8.979 -9.744 -5.639 1.00 92.69 76 TYR A C 1
ATOM 621 O O . TYR A 1 76 ? 8.158 -10.183 -4.836 1.00 92.69 76 TYR A O 1
ATOM 629 N N . GLU A 1 77 ? 9.964 -8.931 -5.266 1.00 94.75 77 GLU A N 1
ATOM 630 C CA . GLU A 1 77 ? 10.113 -8.453 -3.895 1.00 94.75 77 GLU A CA 1
ATOM 631 C C . GLU A 1 77 ? 8.896 -7.628 -3.456 1.00 94.75 77 GLU A C 1
ATOM 633 O O . GLU A 1 77 ? 8.392 -7.825 -2.351 1.00 94.75 77 GLU A O 1
ATOM 638 N N . CYS A 1 78 ? 8.386 -6.753 -4.330 1.00 94.62 78 CYS A N 1
ATOM 639 C CA . CYS A 1 78 ? 7.172 -5.987 -4.053 1.00 94.62 78 CYS A CA 1
ATOM 640 C C . CYS A 1 78 ? 5.956 -6.899 -3.869 1.00 94.62 78 CYS A C 1
ATOM 642 O O . CYS A 1 78 ? 5.190 -6.713 -2.931 1.00 94.62 78 CYS A O 1
ATOM 644 N N . VAL A 1 79 ? 5.792 -7.901 -4.739 1.00 92.31 79 VAL A N 1
ATOM 645 C CA . VAL A 1 79 ? 4.710 -8.889 -4.627 1.00 92.31 79 VAL A CA 1
ATOM 646 C C . VAL A 1 79 ? 4.805 -9.645 -3.308 1.00 92.31 79 VAL A C 1
ATOM 648 O O . VAL A 1 79 ? 3.801 -9.770 -2.613 1.00 92.31 79 VAL A O 1
ATOM 651 N N . ARG A 1 80 ? 6.001 -10.115 -2.948 1.00 93.06 80 ARG A N 1
ATOM 652 C CA . ARG A 1 80 ? 6.240 -10.839 -1.702 1.00 93.06 80 ARG A CA 1
ATOM 653 C C . ARG A 1 80 ? 5.861 -10.000 -0.486 1.00 93.06 80 ARG A C 1
ATOM 655 O O . ARG A 1 80 ? 5.088 -10.471 0.332 1.00 93.06 80 ARG A O 1
ATOM 662 N N . GLU A 1 81 ? 6.322 -8.753 -0.403 1.00 94.62 81 GLU A N 1
ATOM 663 C CA . GLU A 1 81 ? 5.960 -7.853 0.702 1.00 94.62 81 GLU A CA 1
ATOM 664 C C . GLU A 1 81 ? 4.449 -7.590 0.756 1.00 94.62 81 GLU A C 1
ATOM 666 O O . GLU A 1 81 ? 3.858 -7.585 1.832 1.00 94.62 81 GLU A O 1
ATOM 671 N N . THR A 1 82 ? 3.786 -7.440 -0.395 1.00 91.94 82 THR A N 1
ATOM 672 C CA . THR A 1 82 ? 2.325 -7.312 -0.420 1.00 91.94 82 THR A CA 1
ATOM 673 C C . THR A 1 82 ? 1.630 -8.556 0.147 1.00 91.94 82 THR A C 1
ATOM 675 O O . THR A 1 82 ? 0.686 -8.416 0.918 1.00 91.94 82 THR A O 1
ATOM 678 N N . VAL A 1 83 ? 2.080 -9.763 -0.214 1.00 90.88 83 VAL A N 1
ATOM 679 C CA . VAL A 1 83 ? 1.479 -11.027 0.254 1.00 90.88 83 VAL A CA 1
ATOM 680 C C . VAL A 1 83 ? 1.788 -11.318 1.718 1.00 90.88 83 VAL A C 1
ATOM 682 O O . VAL A 1 83 ? 0.903 -11.762 2.442 1.00 90.88 83 VAL A O 1
ATOM 685 N N . GLU A 1 84 ? 3.033 -11.124 2.140 1.00 93.38 84 GLU A N 1
ATOM 686 C CA . GLU A 1 84 ? 3.512 -11.538 3.462 1.00 93.38 84 GLU A CA 1
ATOM 687 C C . GLU A 1 84 ? 3.197 -10.499 4.545 1.00 93.38 84 GLU A C 1
ATOM 689 O O . GLU A 1 84 ? 2.982 -10.874 5.693 1.00 93.38 84 GLU A O 1
ATOM 694 N N . GLU A 1 85 ? 3.110 -9.213 4.190 1.00 92.75 85 GLU A N 1
ATOM 695 C CA . GLU A 1 85 ? 2.992 -8.124 5.167 1.00 92.75 85 GLU A CA 1
ATOM 696 C C . GLU A 1 85 ? 1.714 -7.301 4.994 1.00 92.75 85 GLU A C 1
ATOM 698 O O . GLU A 1 85 ? 0.921 -7.183 5.931 1.00 92.75 85 GLU A O 1
ATOM 703 N N . ASP A 1 86 ? 1.497 -6.715 3.810 1.00 91.38 86 ASP A N 1
ATOM 704 C CA . ASP A 1 86 ? 0.411 -5.743 3.624 1.00 91.38 86 ASP A CA 1
ATOM 705 C C . ASP A 1 86 ? -0.969 -6.412 3.683 1.00 91.38 86 ASP A C 1
ATOM 707 O O . ASP A 1 86 ? -1.834 -5.948 4.426 1.00 91.38 86 ASP A O 1
ATOM 711 N N . LEU A 1 87 ? -1.173 -7.517 2.955 1.00 90.44 87 LEU A N 1
ATOM 712 C CA . LEU A 1 87 ? -2.457 -8.222 2.936 1.00 90.44 87 LEU A CA 1
ATOM 713 C C . LEU A 1 87 ? -2.833 -8.792 4.315 1.00 90.44 87 LEU A C 1
ATOM 715 O O . LEU A 1 87 ? -3.950 -8.528 4.758 1.00 90.44 87 LEU A O 1
ATOM 719 N N . PRO A 1 88 ? -1.953 -9.506 5.051 1.00 91.69 88 PRO A N 1
ATOM 720 C CA . PRO A 1 88 ? -2.285 -9.969 6.397 1.00 91.69 88 PRO A CA 1
ATOM 721 C C . PRO A 1 88 ? -2.591 -8.819 7.357 1.00 91.69 88 PRO A C 1
ATOM 723 O O . PRO A 1 88 ? -3.510 -8.924 8.168 1.00 91.69 88 PRO A O 1
ATOM 726 N N . ARG A 1 89 ? -1.862 -7.700 7.261 1.00 91.19 89 ARG A N 1
ATOM 727 C CA . ARG A 1 89 ? -2.135 -6.508 8.073 1.00 91.19 89 ARG A CA 1
ATOM 728 C C . ARG A 1 89 ? -3.501 -5.903 7.756 1.00 91.19 89 ARG A C 1
ATOM 730 O O . ARG A 1 89 ? -4.210 -5.512 8.679 1.00 91.19 89 ARG A O 1
ATOM 737 N N . GLU A 1 90 ? -3.862 -5.817 6.481 1.00 90.75 90 GLU A N 1
ATOM 738 C CA . GLU A 1 90 ? -5.160 -5.303 6.041 1.00 90.75 90 GLU A CA 1
ATOM 739 C C . GLU A 1 90 ? -6.309 -6.209 6.499 1.00 90.75 90 GLU A C 1
ATOM 741 O O . GLU A 1 90 ? -7.291 -5.713 7.045 1.00 90.75 90 GLU A O 1
ATOM 746 N N . VAL A 1 91 ? -6.157 -7.531 6.381 1.00 91.56 91 VAL A N 1
ATOM 747 C CA . VAL A 1 91 ? -7.142 -8.499 6.890 1.00 91.56 91 VAL A CA 1
ATOM 748 C C . VAL A 1 91 ? -7.343 -8.324 8.393 1.00 91.56 91 VAL A C 1
ATOM 750 O O . VAL A 1 91 ? -8.471 -8.118 8.831 1.00 91.56 91 VAL A O 1
ATOM 753 N N . LYS A 1 92 ? -6.259 -8.295 9.178 1.00 92.00 92 LYS A N 1
ATOM 754 C CA . LYS A 1 92 ? -6.339 -8.079 10.632 1.00 92.00 92 LYS A CA 1
ATOM 755 C C . LYS A 1 92 ? -7.005 -6.759 10.998 1.00 92.00 92 LYS A C 1
ATOM 757 O O . LYS A 1 92 ? -7.745 -6.683 11.978 1.00 92.00 92 LYS A O 1
ATOM 762 N N . TYR A 1 93 ? -6.731 -5.706 10.229 1.00 91.31 93 TYR A N 1
ATOM 763 C CA . TYR A 1 93 ? -7.364 -4.407 10.420 1.00 91.31 93 TYR A CA 1
ATOM 764 C C . TYR A 1 93 ? -8.881 -4.490 10.225 1.00 91.31 93 TYR A C 1
ATOM 766 O O . TYR A 1 93 ? -9.621 -3.993 11.073 1.00 91.31 93 TYR A O 1
ATOM 774 N N . LEU A 1 94 ? -9.335 -5.136 9.147 1.00 92.44 94 LEU A N 1
ATOM 775 C CA . LEU A 1 94 ? -10.758 -5.316 8.852 1.00 92.44 94 LEU A CA 1
ATOM 776 C C . LEU A 1 94 ? -11.446 -6.184 9.912 1.00 92.44 94 LEU A C 1
ATOM 778 O O . LEU A 1 94 ? -12.479 -5.785 10.436 1.00 92.44 94 LEU A O 1
ATOM 782 N N . GLU A 1 95 ? -10.834 -7.300 10.312 1.00 93.88 95 GLU A N 1
ATOM 783 C CA . GLU A 1 95 ? -11.362 -8.170 11.372 1.00 93.88 95 GLU A CA 1
ATOM 784 C C . GLU A 1 95 ? -11.500 -7.429 12.711 1.00 93.88 95 GLU A C 1
ATOM 786 O O . GLU A 1 95 ? -12.523 -7.538 13.394 1.00 93.88 95 GLU A O 1
ATOM 791 N N . SER A 1 96 ? -10.492 -6.632 13.081 1.00 93.62 96 SER A N 1
ATOM 792 C CA . SER A 1 96 ? -10.519 -5.834 14.313 1.00 93.62 96 SER A CA 1
ATOM 793 C C . SER A 1 96 ? -11.599 -4.752 14.262 1.00 93.62 96 SER A C 1
ATOM 795 O O . SER A 1 96 ? -12.294 -4.521 15.255 1.00 93.62 96 SER A O 1
ATOM 797 N N . TYR A 1 97 ? -11.754 -4.098 13.109 1.00 94.25 97 TYR A N 1
ATOM 798 C CA . TYR A 1 97 ? -12.793 -3.100 12.881 1.00 94.25 97 TYR A CA 1
ATOM 799 C C . TYR A 1 97 ? -14.190 -3.725 12.986 1.00 94.25 97 TYR A C 1
ATOM 801 O O . TYR A 1 97 ? -15.009 -3.231 13.760 1.00 94.25 97 TYR A O 1
ATOM 809 N N . ASP A 1 98 ? -14.445 -4.839 12.296 1.00 93.31 98 ASP A N 1
ATOM 810 C CA . ASP A 1 98 ? -15.740 -5.527 12.311 1.00 93.31 98 ASP A CA 1
ATOM 811 C C . ASP A 1 98 ? -16.101 -6.011 13.724 1.00 93.31 98 ASP A C 1
ATOM 813 O O . ASP A 1 98 ? -17.230 -5.823 14.188 1.00 93.31 98 ASP A O 1
ATOM 817 N N . CYS A 1 99 ? -15.127 -6.566 14.457 1.00 92.88 99 CYS A N 1
ATOM 818 C CA . CYS A 1 99 ? -15.292 -6.970 15.854 1.00 92.88 99 CYS A CA 1
ATOM 819 C C . CYS A 1 99 ? -15.662 -5.780 16.752 1.00 92.88 99 CYS A C 1
ATOM 821 O O . CYS A 1 99 ? -16.593 -5.864 17.559 1.00 92.88 99 CYS A O 1
ATOM 823 N N . PHE A 1 100 ? -14.956 -4.656 16.607 1.00 94.19 100 PHE A N 1
ATOM 824 C CA . PHE A 1 100 ? -15.227 -3.443 17.370 1.00 94.19 100 PHE A CA 1
ATOM 825 C C . PHE A 1 100 ? -16.616 -2.878 17.059 1.00 94.19 100 PHE A C 1
ATOM 827 O O . PHE A 1 100 ? -17.408 -2.653 17.975 1.00 94.19 100 PHE A O 1
ATOM 834 N N . VAL A 1 101 ? -16.931 -2.693 15.777 1.00 92.62 101 VAL A N 1
ATOM 835 C CA . VAL A 1 101 ? -18.206 -2.139 15.312 1.00 92.62 101 VAL A CA 1
ATOM 836 C C . VAL A 1 101 ? -19.375 -2.997 15.774 1.00 92.62 101 VAL A C 1
ATOM 838 O O . VAL A 1 101 ? -20.311 -2.457 16.363 1.00 92.62 101 VAL A O 1
ATOM 841 N N . GLY A 1 102 ? -19.301 -4.321 15.610 1.00 91.88 102 GLY A N 1
ATOM 842 C CA . GLY A 1 102 ? -20.367 -5.228 16.039 1.00 91.88 102 GLY A CA 1
ATOM 843 C C . GLY A 1 102 ? -20.632 -5.164 17.547 1.00 91.88 102 GLY A C 1
ATOM 844 O O . GLY A 1 102 ? -21.786 -5.145 17.984 1.00 91.88 102 GLY A O 1
ATOM 845 N N . ARG A 1 103 ? -19.577 -5.059 18.365 1.00 91.88 103 ARG A N 1
ATOM 846 C CA . ARG A 1 103 ? -19.712 -4.916 19.824 1.00 91.88 103 ARG A CA 1
ATOM 847 C C . ARG A 1 103 ? -20.311 -3.572 20.220 1.00 91.88 103 ARG A C 1
ATOM 849 O O . ARG A 1 103 ? -21.220 -3.539 21.047 1.00 91.88 103 ARG A O 1
ATOM 856 N N . VAL A 1 104 ? -19.838 -2.479 19.622 1.00 91.81 104 VAL A N 1
ATOM 857 C CA . VAL A 1 104 ? -20.351 -1.137 19.923 1.00 91.81 104 VAL A CA 1
ATOM 858 C C . VAL 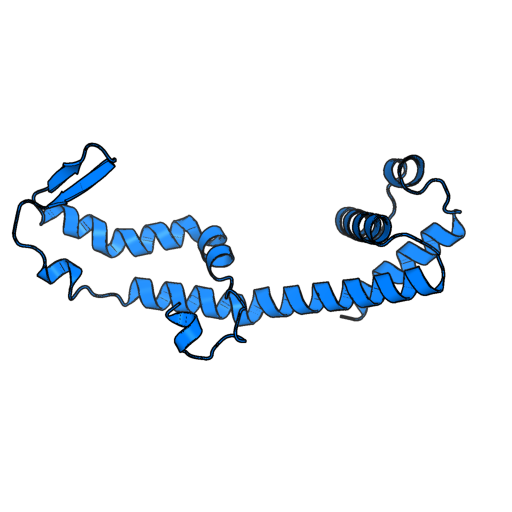A 1 104 ? -21.816 -1.024 19.504 1.00 91.81 104 VAL A C 1
ATOM 860 O O . VAL A 1 104 ? -22.620 -0.576 20.310 1.00 91.81 104 VAL A O 1
ATOM 863 N N . GLN A 1 105 ? -22.195 -1.510 18.320 1.00 91.38 105 GLN A N 1
ATOM 864 C CA . GLN A 1 105 ? -23.586 -1.486 17.841 1.00 91.38 105 GLN A CA 1
ATOM 865 C C . GLN A 1 105 ? -24.551 -2.313 18.699 1.00 91.38 105 GLN A C 1
ATOM 867 O O . GLN A 1 105 ? -25.740 -2.015 18.743 1.00 91.38 105 GLN A O 1
ATOM 872 N N . THR A 1 106 ? -24.058 -3.339 19.398 1.00 89.88 106 THR A N 1
ATOM 873 C CA . THR A 1 106 ? -24.888 -4.140 20.313 1.00 89.88 106 THR A CA 1
ATOM 874 C C . THR A 1 106 ? -25.283 -3.354 21.569 1.00 89.88 106 THR A C 1
ATOM 876 O O . THR A 1 106 ? -26.332 -3.615 22.155 1.00 89.88 106 THR A O 1
ATOM 879 N N . LEU A 1 107 ? -24.447 -2.403 21.999 1.00 87.56 107 LEU A N 1
ATOM 880 C CA . LEU A 1 107 ? -24.629 -1.648 23.244 1.00 87.56 107 LEU A CA 1
ATOM 881 C C . LEU A 1 107 ? -25.063 -0.194 23.011 1.00 87.56 107 LEU A C 1
ATOM 883 O O . LEU A 1 107 ? -25.678 0.403 23.891 1.00 87.56 107 LEU A O 1
ATOM 887 N N . PHE A 1 108 ? -24.755 0.368 21.842 1.00 86.81 108 PHE A N 1
ATOM 888 C CA . PHE A 1 108 ? -24.942 1.776 21.515 1.00 86.81 108 PHE A CA 1
ATOM 889 C C . PHE A 1 108 ? -25.598 1.934 20.146 1.00 86.81 108 PHE A C 1
ATOM 891 O O . PHE A 1 108 ? -25.066 1.476 19.135 1.00 86.81 108 PHE A O 1
ATOM 898 N N . ASP A 1 109 ? -26.715 2.659 20.103 1.00 85.94 109 ASP A N 1
ATOM 899 C CA . ASP A 1 109 ? -27.355 3.040 18.845 1.00 85.94 109 ASP A CA 1
ATOM 900 C C . ASP A 1 109 ? -26.591 4.212 18.210 1.00 85.94 109 ASP A C 1
ATOM 902 O O . ASP A 1 109 ? -26.734 5.378 18.594 1.00 85.94 109 ASP A O 1
ATOM 906 N N . MET A 1 110 ? -25.687 3.886 17.284 1.00 86.50 110 MET A N 1
ATOM 907 C CA . MET A 1 110 ? -24.792 4.844 16.646 1.00 86.50 110 MET A CA 1
ATOM 908 C C . MET A 1 110 ? -24.757 4.635 15.123 1.00 86.50 110 MET A C 1
ATOM 910 O O . MET A 1 110 ? -24.529 3.517 14.663 1.00 86.50 110 MET A O 1
ATOM 914 N N . PRO A 1 111 ? -24.895 5.706 14.315 1.00 89.12 111 PRO A N 1
ATOM 915 C CA . PRO A 1 111 ? -24.732 5.612 12.867 1.00 89.12 111 PRO A CA 1
ATOM 916 C C . PRO A 1 111 ? -23.329 5.133 12.466 1.00 89.12 111 PRO A C 1
ATOM 918 O O . PRO A 1 111 ? -22.340 5.555 13.069 1.00 89.12 111 PRO A O 1
ATOM 921 N N . ASN A 1 112 ? -23.221 4.358 11.378 1.00 87.75 112 ASN A N 1
ATOM 922 C CA . ASN A 1 112 ? -21.939 3.841 10.863 1.00 87.75 112 ASN A CA 1
ATOM 923 C C . ASN A 1 112 ? -20.876 4.931 10.662 1.00 87.75 112 ASN A C 1
ATOM 925 O O . ASN A 1 112 ? -19.721 4.737 11.021 1.00 87.75 112 ASN A O 1
ATOM 929 N N . SER A 1 113 ? -21.269 6.118 10.194 1.00 89.94 113 SER A N 1
ATOM 930 C CA . SER A 1 113 ? -20.341 7.243 10.024 1.00 89.94 113 SER A CA 1
ATOM 931 C C . SER A 1 113 ? -19.701 7.713 11.336 1.00 89.94 113 SER A C 1
ATOM 933 O O . SER A 1 113 ? -18.546 8.140 11.339 1.00 89.94 113 SER A O 1
ATOM 935 N N . LYS A 1 114 ? -20.421 7.624 12.463 1.00 90.31 114 LYS A N 1
ATOM 936 C CA . LYS A 1 114 ? -19.866 7.923 13.789 1.00 90.31 114 LYS A CA 1
ATOM 937 C C . LYS A 1 114 ? -18.988 6.786 14.311 1.00 90.31 114 LYS A C 1
ATOM 939 O O . LYS A 1 114 ? -18.004 7.076 14.984 1.00 90.31 114 LYS A O 1
ATOM 944 N N . LEU A 1 115 ? -19.295 5.533 13.979 1.00 92.12 115 LEU A N 1
ATOM 945 C CA . LEU A 1 115 ? -18.459 4.376 14.321 1.00 92.12 115 LEU A CA 1
ATOM 946 C C . LEU A 1 115 ? -17.119 4.411 13.576 1.00 92.12 115 LEU A C 1
ATOM 948 O O . LEU A 1 115 ? -16.074 4.214 14.191 1.00 92.12 115 LEU A O 1
ATOM 952 N N . ASP A 1 116 ? -17.133 4.775 12.292 1.00 91.69 116 ASP A N 1
ATOM 953 C CA . ASP A 1 116 ? -15.923 5.007 11.494 1.00 91.69 116 ASP A CA 1
ATOM 954 C C . ASP A 1 116 ? -15.045 6.098 12.102 1.00 91.69 116 ASP A C 1
ATOM 956 O O . ASP A 1 116 ? -13.824 5.962 12.218 1.00 91.69 116 ASP A O 1
ATOM 960 N N . LEU A 1 117 ? -15.679 7.202 12.499 1.00 91.31 117 LEU A N 1
ATOM 961 C CA . LEU A 1 117 ? -15.005 8.322 13.135 1.00 91.31 117 LEU A CA 1
ATOM 962 C C . LEU A 1 117 ? -14.408 7.910 14.488 1.00 91.31 117 LEU A C 1
ATOM 964 O O . LEU A 1 117 ? -13.256 8.231 14.780 1.00 91.31 117 LEU A O 1
ATOM 968 N N . LEU A 1 118 ? -15.171 7.164 15.286 1.00 92.12 118 LEU A N 1
ATOM 969 C CA . LEU A 1 118 ? -14.759 6.632 16.579 1.00 92.12 118 LEU A CA 1
ATOM 970 C C . LEU A 1 118 ? -13.541 5.714 16.448 1.00 92.12 118 LEU A C 1
ATOM 972 O O . LEU A 1 118 ? -12.539 5.931 17.128 1.00 92.12 118 LEU A O 1
ATOM 976 N N . TRP A 1 119 ? -13.598 4.741 15.539 1.00 92.88 119 TRP A N 1
ATOM 977 C CA . TRP A 1 119 ? -12.495 3.826 15.256 1.00 92.88 119 TRP A CA 1
ATOM 978 C C . TRP A 1 119 ? -11.214 4.580 14.887 1.00 92.88 119 TRP A C 1
ATOM 980 O O . TRP A 1 119 ? -10.159 4.343 15.478 1.00 92.88 119 TRP A O 1
ATOM 990 N N . ARG A 1 120 ? -11.309 5.550 13.965 1.00 91.00 120 ARG A N 1
ATOM 991 C CA . ARG A 1 120 ? -10.163 6.378 13.551 1.00 91.00 120 ARG A CA 1
ATOM 992 C C . ARG A 1 120 ? -9.574 7.169 14.714 1.00 91.00 120 ARG A C 1
ATOM 994 O O . ARG A 1 120 ? -8.354 7.220 14.854 1.00 91.00 120 ARG A O 1
ATOM 1001 N N . PHE A 1 121 ? -10.412 7.776 15.553 1.00 91.19 121 PHE A N 1
ATOM 1002 C CA . PHE A 1 121 ? -9.929 8.551 16.695 1.00 91.19 121 PHE A CA 1
ATOM 1003 C C . PHE A 1 121 ? -9.253 7.691 17.753 1.00 91.19 121 PHE A C 1
ATOM 1005 O O . PHE A 1 121 ? -8.234 8.111 18.302 1.00 91.19 121 PHE A O 1
ATOM 1012 N N . LEU A 1 122 ? -9.801 6.511 18.036 1.00 91.50 122 LEU A N 1
ATOM 1013 C CA . LEU A 1 122 ? -9.201 5.580 18.982 1.00 91.50 122 LEU A CA 1
ATOM 1014 C C . LEU A 1 122 ? -7.877 5.040 18.439 1.00 91.50 122 LEU A C 1
ATOM 1016 O O . LEU A 1 122 ? -6.901 5.025 19.180 1.00 91.50 122 LEU A O 1
ATOM 1020 N N . GLN A 1 123 ? -7.781 4.717 17.146 1.00 90.38 123 GLN A N 1
ATOM 1021 C CA . GLN A 1 123 ? -6.502 4.342 16.535 1.00 90.38 123 GLN A CA 1
ATOM 1022 C C . GLN A 1 123 ? -5.438 5.439 16.642 1.00 90.38 123 GLN A C 1
ATOM 1024 O O . GLN A 1 123 ? -4.287 5.140 16.935 1.00 90.38 123 GLN A O 1
ATOM 1029 N N . GLN A 1 124 ? -5.807 6.701 16.423 1.00 89.31 124 GLN A N 1
ATOM 1030 C CA . GLN A 1 124 ? -4.860 7.821 16.486 1.00 89.31 124 GLN A CA 1
ATOM 1031 C C . GLN A 1 124 ? -4.386 8.150 17.908 1.00 89.31 124 GLN A C 1
ATOM 1033 O O . GLN A 1 124 ? -3.349 8.787 18.061 1.00 89.31 124 GLN A O 1
ATOM 1038 N N . ASN A 1 125 ? -5.147 7.760 18.933 1.00 89.88 125 ASN A N 1
ATOM 1039 C CA . ASN A 1 125 ? -4.893 8.109 20.333 1.00 89.88 125 ASN A CA 1
ATOM 1040 C C . ASN A 1 125 ? -4.651 6.869 21.213 1.00 89.88 125 ASN A C 1
ATOM 1042 O O . ASN A 1 125 ? -5.061 6.856 22.375 1.00 89.88 125 ASN A O 1
ATOM 1046 N N . ASP A 1 126 ? -4.039 5.812 20.671 1.00 86.88 126 ASP A N 1
ATOM 1047 C CA . ASP A 1 126 ? -3.682 4.583 21.405 1.00 86.88 126 ASP A CA 1
ATOM 1048 C C . ASP A 1 126 ? -4.856 3.961 22.193 1.00 86.88 126 ASP A C 1
ATOM 1050 O O . ASP A 1 126 ? -4.728 3.496 23.331 1.00 86.88 126 ASP A O 1
ATOM 1054 N N . GLY A 1 127 ? -6.045 3.985 21.595 1.00 88.50 127 GLY A N 1
ATOM 1055 C CA . GLY A 1 127 ? -7.270 3.437 22.168 1.00 88.50 127 GLY A CA 1
ATOM 1056 C C . GLY A 1 127 ? -7.869 4.264 23.298 1.00 88.50 127 GLY A C 1
ATOM 1057 O O . GLY A 1 127 ? -8.540 3.695 24.161 1.00 88.50 127 GLY A O 1
ATOM 1058 N N . ARG A 1 128 ? -7.615 5.578 23.322 1.00 88.75 128 ARG A N 1
ATOM 1059 C CA . ARG A 1 128 ? -8.169 6.505 24.317 1.00 88.75 128 ARG A CA 1
ATOM 1060 C C . ARG A 1 128 ? -8.917 7.669 23.688 1.00 88.75 128 ARG A C 1
ATOM 1062 O O . ARG A 1 128 ? -8.536 8.190 22.642 1.00 88.75 128 ARG A O 1
ATOM 1069 N N . PHE A 1 129 ? -9.950 8.147 24.369 1.00 87.94 129 PHE A N 1
ATOM 1070 C CA . PHE A 1 129 ? -10.610 9.387 23.986 1.00 87.94 129 PHE A CA 1
ATOM 1071 C C . PHE A 1 129 ? -9.752 10.600 24.345 1.00 87.94 129 PHE A C 1
ATOM 1073 O O . PHE A 1 129 ? -9.362 10.805 25.497 1.00 87.94 129 PHE A O 1
ATOM 1080 N N . SER A 1 130 ? -9.529 11.485 23.372 1.00 85.94 130 SER A N 1
ATOM 1081 C CA . SER A 1 130 ? -9.019 12.821 23.676 1.00 85.94 130 SER A CA 1
ATOM 1082 C C . SER A 1 130 ? -10.118 13.662 24.347 1.00 85.94 130 SER A C 1
ATOM 1084 O O . SER A 1 130 ? -11.293 13.576 23.976 1.00 85.94 130 SER A O 1
ATOM 1086 N N . LYS A 1 131 ? -9.751 14.529 25.305 1.00 82.25 131 LYS A N 1
ATOM 1087 C CA . LYS A 1 131 ? -10.710 15.423 25.994 1.00 82.25 131 LYS A CA 1
ATOM 1088 C C . LYS A 1 131 ? -11.518 16.276 25.009 1.00 82.25 131 LYS A C 1
ATOM 1090 O O . LYS A 1 131 ? -12.706 16.502 25.213 1.00 82.25 131 LYS A O 1
ATOM 1095 N N . ARG A 1 132 ? -10.874 16.727 23.927 1.00 84.62 132 ARG A N 1
ATOM 1096 C CA . ARG A 1 132 ? -11.499 17.548 22.885 1.00 84.62 132 ARG A CA 1
ATOM 1097 C C . ARG A 1 132 ? -12.470 16.740 22.030 1.00 84.62 132 ARG A C 1
ATOM 1099 O O . ARG A 1 132 ? -13.611 17.154 21.873 1.00 84.62 132 ARG A O 1
ATOM 1106 N N . THR A 1 133 ? -12.029 15.601 21.498 1.00 81.19 133 THR A N 1
ATOM 1107 C CA . THR A 1 133 ? -12.860 14.726 20.655 1.00 81.19 133 THR A CA 1
ATOM 1108 C C . THR A 1 133 ? -14.091 14.263 21.420 1.00 81.19 133 THR A C 1
ATOM 1110 O O . THR A 1 133 ? -15.198 14.280 20.889 1.00 81.19 133 THR A O 1
ATOM 1113 N N . ARG A 1 134 ? -13.910 13.929 22.700 1.00 82.06 134 ARG A N 1
ATOM 1114 C CA . ARG A 1 134 ? -15.001 13.538 23.581 1.00 82.06 134 ARG A CA 1
ATOM 1115 C C . ARG A 1 134 ? -16.030 14.650 23.771 1.00 82.06 134 ARG A C 1
ATOM 1117 O O . ARG A 1 134 ? -17.216 14.392 23.643 1.00 82.06 134 ARG A O 1
ATOM 1124 N N . ALA A 1 135 ? -15.585 15.882 24.010 1.00 82.62 135 ALA A N 1
ATOM 1125 C CA . ALA A 1 135 ? -16.480 17.021 24.201 1.00 82.62 135 ALA A CA 1
ATOM 1126 C C . ALA A 1 135 ? -17.157 17.515 22.906 1.00 82.62 135 ALA A C 1
ATOM 1128 O O . ALA A 1 135 ? -18.225 18.111 22.983 1.00 82.62 135 ALA A O 1
ATOM 1129 N N . GLN A 1 136 ? -16.546 17.310 21.733 1.00 85.00 136 GLN A N 1
ATOM 1130 C CA . GLN A 1 136 ? -17.066 17.824 20.456 1.00 85.00 136 GLN A CA 1
ATOM 1131 C C . GLN A 1 136 ? -17.918 16.800 19.698 1.00 85.00 136 GLN A C 1
ATOM 1133 O O . GLN A 1 136 ? -19.023 17.121 19.276 1.00 85.00 136 GLN A O 1
ATOM 1138 N N . GLU A 1 137 ? -17.428 15.569 19.546 1.00 85.00 137 GLU A N 1
ATOM 1139 C CA . GLU A 1 137 ? -18.028 14.566 18.652 1.00 85.00 137 GLU A CA 1
ATOM 1140 C C . GLU A 1 137 ? -18.853 13.511 19.412 1.00 85.00 137 GLU A C 1
ATOM 1142 O O . GLU A 1 137 ? -19.807 12.935 18.877 1.00 85.00 137 GLU A O 1
ATOM 1147 N N . PHE A 1 138 ? -18.517 13.286 20.690 1.00 86.38 138 PHE A N 1
ATOM 1148 C CA . PHE A 1 138 ? -19.085 12.220 21.524 1.00 86.38 138 PHE A CA 1
ATOM 1149 C C . PHE A 1 138 ? -19.611 12.713 22.881 1.00 86.38 138 PHE A C 1
ATOM 1151 O O . PHE A 1 138 ? -19.616 11.962 23.852 1.00 86.38 138 PHE A O 1
ATOM 1158 N N . ALA A 1 139 ? -20.094 13.959 22.952 1.00 84.19 139 ALA A N 1
ATOM 1159 C CA . ALA A 1 139 ? -20.580 14.569 24.197 1.00 84.19 139 ALA A CA 1
ATOM 1160 C C . ALA A 1 139 ? -21.774 13.831 24.832 1.00 84.19 139 ALA A C 1
ATOM 1162 O O . ALA A 1 139 ? -22.034 13.989 26.020 1.00 84.19 139 ALA A O 1
ATOM 1163 N N . ALA A 1 140 ? -22.494 13.036 24.035 1.00 85.12 140 ALA A N 1
ATOM 1164 C CA . ALA A 1 140 ? -23.605 12.211 24.496 1.00 85.12 140 ALA A CA 1
ATOM 1165 C C . ALA A 1 140 ? -23.159 10.964 25.283 1.00 85.12 140 ALA A C 1
ATOM 1167 O O . ALA A 1 140 ? -23.994 10.368 25.952 1.00 85.12 140 ALA A O 1
ATOM 1168 N N . LEU A 1 141 ? -21.878 10.571 25.206 1.00 85.94 141 LEU A N 1
ATOM 1169 C CA . LEU A 1 141 ? -21.346 9.427 25.945 1.00 85.94 141 LEU A CA 1
ATOM 1170 C C . LEU A 1 141 ? -20.995 9.817 27.384 1.00 85.94 141 LEU A C 1
ATOM 1172 O O . LEU A 1 141 ? -20.194 10.730 27.631 1.00 85.94 141 LEU A O 1
ATOM 1176 N N . THR A 1 142 ? -21.518 9.056 28.335 1.00 88.50 142 THR A N 1
ATOM 1177 C CA . THR A 1 142 ? -21.124 9.121 29.745 1.00 88.50 142 THR A CA 1
ATOM 1178 C C . THR A 1 142 ? -19.678 8.647 29.950 1.00 88.50 142 THR A C 1
ATOM 1180 O O . THR A 1 142 ? -19.048 8.070 29.058 1.00 88.50 142 THR A O 1
ATOM 1183 N N . ASP A 1 143 ? -19.110 8.928 31.129 1.00 87.25 143 ASP A N 1
ATOM 1184 C CA . ASP A 1 143 ? -17.761 8.465 31.496 1.00 87.25 143 ASP A CA 1
ATOM 1185 C C . ASP A 1 143 ? -17.639 6.943 31.439 1.00 87.25 143 ASP A C 1
ATOM 1187 O O . ASP A 1 143 ? -16.673 6.430 30.869 1.00 87.25 143 ASP A O 1
ATOM 1191 N N . ASP A 1 144 ? -18.647 6.232 31.933 1.00 88.19 144 ASP A N 1
ATOM 1192 C CA . ASP A 1 144 ? -18.645 4.772 31.965 1.00 88.19 144 ASP A CA 1
ATOM 1193 C C . ASP A 1 144 ? -18.737 4.168 30.558 1.00 88.19 144 ASP A C 1
ATOM 1195 O O . ASP A 1 144 ? -18.026 3.213 30.239 1.00 88.19 144 ASP A O 1
ATOM 1199 N N . GLU A 1 145 ? -19.547 4.758 29.675 1.00 90.19 145 GLU A N 1
ATOM 1200 C CA . GLU A 1 145 ? -19.676 4.315 28.282 1.00 90.19 145 GLU A CA 1
ATOM 1201 C C . GLU A 1 145 ? -18.390 4.552 27.488 1.00 90.19 145 GLU A C 1
ATOM 1203 O O . GLU A 1 145 ? -17.962 3.686 26.724 1.00 90.19 145 GLU A O 1
ATOM 1208 N N . ALA A 1 146 ? -17.728 5.692 27.701 1.00 89.94 146 ALA A N 1
ATOM 1209 C CA . ALA A 1 146 ? -16.439 5.972 27.081 1.00 89.94 146 ALA A CA 1
ATOM 1210 C C . ALA A 1 146 ? -15.378 4.948 27.520 1.00 89.94 146 ALA A C 1
ATOM 1212 O O . ALA A 1 146 ? -14.673 4.395 26.676 1.00 89.94 146 ALA A O 1
ATOM 1213 N N . VAL A 1 147 ? -15.305 4.629 28.816 1.00 91.44 147 VAL A N 1
ATOM 1214 C CA . VAL A 1 147 ? -14.389 3.600 29.339 1.00 91.44 147 VAL A CA 1
ATOM 1215 C C . VAL A 1 147 ? -14.724 2.215 28.776 1.00 91.44 147 VAL A C 1
ATOM 1217 O O . VAL A 1 147 ? -13.814 1.462 28.417 1.00 91.44 147 VAL A O 1
ATOM 1220 N N . ALA A 1 148 ? -16.009 1.877 28.650 1.00 91.75 148 ALA A N 1
ATOM 1221 C CA . ALA A 1 148 ? -16.445 0.623 28.043 1.00 91.75 148 ALA A CA 1
ATOM 1222 C C . ALA A 1 148 ? -16.007 0.523 26.573 1.00 91.75 148 ALA A C 1
ATOM 1224 O O . ALA A 1 148 ? -15.468 -0.505 26.164 1.00 91.75 148 ALA A O 1
ATOM 1225 N N . ILE A 1 149 ? -16.174 1.594 25.793 1.00 93.06 149 ILE A N 1
ATOM 1226 C CA . ILE A 1 149 ? -15.752 1.672 24.386 1.00 93.06 149 ILE A CA 1
ATOM 1227 C C . ILE A 1 149 ? -14.232 1.540 24.248 1.00 93.06 149 ILE A C 1
ATOM 1229 O O . ILE A 1 149 ? -13.765 0.763 23.415 1.00 93.06 149 ILE A O 1
ATOM 1233 N N . GLU A 1 150 ? -13.447 2.222 25.085 1.00 93.12 150 GLU A N 1
ATOM 1234 C CA . GLU A 1 150 ? -11.986 2.064 25.091 1.00 93.12 150 GLU A CA 1
ATOM 1235 C C . GLU A 1 150 ? -11.567 0.621 25.400 1.00 93.12 150 GLU A C 1
ATOM 1237 O O . GLU A 1 150 ? -10.627 0.096 24.800 1.00 93.12 150 GLU A O 1
ATOM 1242 N N . LYS A 1 151 ? -12.268 -0.044 26.326 1.00 93.00 151 LYS A N 1
ATOM 1243 C CA . LYS A 1 151 ? -12.025 -1.452 26.650 1.00 93.00 151 LYS A CA 1
ATOM 1244 C C . LYS A 1 151 ? -12.347 -2.358 25.460 1.00 93.00 151 LYS A C 1
ATOM 1246 O O . LYS A 1 151 ? -11.513 -3.184 25.101 1.00 93.00 151 LYS A O 1
ATOM 1251 N N . MET A 1 152 ? -13.501 -2.167 24.819 1.00 93.06 152 MET A N 1
ATOM 1252 C CA . MET A 1 152 ? -13.893 -2.922 23.622 1.00 93.06 152 MET A CA 1
ATOM 1253 C C . MET A 1 152 ? -12.883 -2.760 22.485 1.00 93.06 152 MET A C 1
ATOM 1255 O O . MET A 1 152 ? -12.560 -3.737 21.817 1.00 93.06 152 MET A O 1
ATOM 1259 N N . PHE A 1 153 ? -12.343 -1.555 22.299 1.00 93.56 153 PHE A N 1
ATOM 1260 C CA . PHE A 1 153 ? -11.307 -1.284 21.306 1.00 93.56 153 PHE A CA 1
ATOM 1261 C C . PHE A 1 153 ? -10.003 -2.038 21.594 1.00 93.56 153 PHE A C 1
ATOM 1263 O O . PHE A 1 153 ? -9.452 -2.683 20.704 1.00 93.56 153 PHE A O 1
ATOM 1270 N N . ARG A 1 154 ? -9.520 -2.007 22.845 1.00 91.88 154 ARG A N 1
ATOM 1271 C CA . ARG A 1 154 ? -8.302 -2.741 23.237 1.00 91.88 154 ARG A CA 1
ATOM 1272 C C . ARG A 1 154 ? -8.466 -4.246 23.086 1.00 91.88 154 ARG A C 1
ATOM 1274 O O . ARG A 1 154 ? -7.526 -4.915 22.674 1.00 91.88 154 ARG A O 1
ATOM 1281 N N . GLU A 1 155 ? -9.642 -4.768 23.412 1.00 90.88 155 GLU A N 1
ATOM 1282 C CA . GLU A 1 155 ? -9.950 -6.180 23.205 1.00 90.88 155 GLU A CA 1
ATOM 1283 C C . GLU A 1 155 ? -9.961 -6.533 21.718 1.00 90.88 155 GLU A C 1
ATOM 1285 O O . GLU A 1 155 ? -9.326 -7.512 21.351 1.00 90.88 155 GLU A O 1
ATOM 1290 N N . ALA A 1 156 ? -10.597 -5.718 20.870 1.00 89.69 156 ALA A N 1
ATOM 1291 C CA . ALA A 1 156 ? -10.673 -5.966 19.431 1.00 89.69 156 ALA A CA 1
ATOM 1292 C C . ALA A 1 156 ? -9.289 -5.997 18.760 1.00 89.69 156 ALA A C 1
ATOM 1294 O O . ALA A 1 156 ? -9.032 -6.882 17.951 1.00 89.69 156 ALA A O 1
ATOM 1295 N N . ILE A 1 157 ? -8.385 -5.085 19.137 1.00 86.00 157 ILE A N 1
ATOM 1296 C CA . ILE A 1 157 ? -7.015 -5.040 18.597 1.00 86.00 157 ILE A CA 1
ATOM 1297 C C . ILE A 1 157 ? -6.104 -6.105 19.225 1.00 86.00 157 ILE A C 1
ATOM 1299 O O . ILE A 1 157 ? -5.188 -6.587 18.571 1.00 86.00 157 ILE A O 1
ATOM 1303 N N . GLY A 1 158 ? -6.327 -6.471 20.491 1.00 73.94 158 GLY A N 1
ATOM 1304 C CA . GLY A 1 158 ? -5.527 -7.481 21.192 1.00 73.94 158 GLY A CA 1
ATOM 1305 C C . GLY A 1 158 ? -5.910 -8.930 20.873 1.00 73.94 158 GLY A C 1
ATOM 1306 O O . GLY A 1 158 ? -5.126 -9.834 21.150 1.00 73.94 158 GLY A O 1
ATOM 1307 N N . SER A 1 159 ? -7.104 -9.165 20.319 1.00 57.38 159 SER A N 1
ATOM 1308 C CA . SER A 1 159 ? -7.586 -10.494 19.920 1.00 57.38 159 SER A CA 1
ATOM 1309 C C . SER A 1 159 ? -7.237 -10.902 18.479 1.00 57.38 159 SER A C 1
ATOM 1311 O O . SER A 1 159 ? -7.670 -11.976 18.065 1.00 57.38 159 SER A O 1
ATOM 1313 N N . ALA A 1 160 ? -6.484 -10.080 17.734 1.00 45.25 160 ALA A N 1
ATOM 1314 C CA . ALA A 1 160 ? -6.150 -10.262 16.311 1.00 45.25 160 ALA A CA 1
ATOM 1315 C C . ALA A 1 160 ? -4.633 -10.368 16.036 1.00 45.25 160 ALA A C 1
ATOM 1317 O O . ALA A 1 160 ? -3.825 -9.782 16.786 1.00 45.25 160 ALA A O 1
#

Secondary structure (DSSP, 8-state):
-HHHHTT-S-TT----HHHHHHHTHHHHHHHHHHHHHHHTTT--EEE-TTS-EEE-S--HHHHHS---HHHHHHHHHHHHHIIIIIHHHHHHHHHHHHHHHHHHHHH----HHHHHHHHHHHHHTTT---HHHHHHT-TTS-HHHHHHHHHHHHHHHHT-